Protein AF-D6WGP6-F1 (afdb_monomer_lite)

Structure (mmCIF, N/CA/C/O backbone):
data_AF-D6WGP6-F1
#
_entry.id   AF-D6WGP6-F1
#
loop_
_atom_site.group_PDB
_atom_site.id
_atom_site.type_symbol
_atom_site.label_atom_id
_atom_site.lab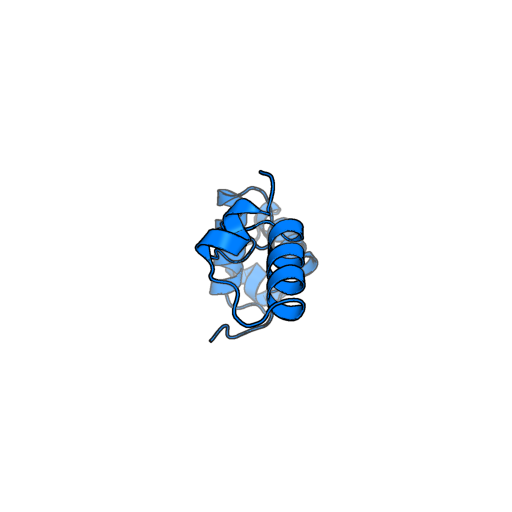el_alt_id
_atom_site.label_comp_id
_atom_site.label_asym_id
_atom_site.label_entity_id
_atom_site.label_seq_id
_atom_site.pdbx_PDB_ins_code
_atom_site.Cartn_x
_atom_site.Cartn_y
_atom_site.Cartn_z
_atom_site.occupancy
_atom_site.B_iso_or_equiv
_atom_site.auth_seq_id
_atom_site.auth_comp_id
_atom_site.auth_asym_id
_atom_site.auth_atom_id
_atom_site.pdbx_PDB_model_num
ATOM 1 N N . MET A 1 1 ? 6.738 -15.469 0.371 1.00 38.62 1 MET A N 1
ATOM 2 C CA . MET A 1 1 ? 5.438 -15.582 -0.328 1.00 38.62 1 MET A CA 1
ATOM 3 C C . MET A 1 1 ? 4.513 -14.484 0.176 1.00 38.62 1 MET A C 1
ATOM 5 O O . MET A 1 1 ? 4.421 -14.356 1.391 1.00 38.62 1 MET A O 1
ATOM 9 N N . PRO A 1 2 ? 3.861 -13.667 -0.668 1.00 47.66 2 PRO A N 1
ATOM 10 C CA . PRO A 1 2 ? 2.798 -12.802 -0.174 1.00 47.66 2 PRO A CA 1
ATOM 11 C C . PRO A 1 2 ? 1.569 -13.678 0.101 1.00 47.66 2 PRO A C 1
ATOM 13 O O . PRO A 1 2 ? 0.948 -14.178 -0.831 1.00 47.66 2 PRO A O 1
ATOM 16 N N . THR A 1 3 ? 1.246 -13.914 1.369 1.00 58.59 3 THR A N 1
ATOM 17 C CA . THR A 1 3 ? 0.039 -14.654 1.754 1.00 58.59 3 THR A CA 1
ATOM 18 C C . THR A 1 3 ? -1.116 -13.677 1.971 1.00 58.59 3 THR A C 1
ATOM 20 O O . THR A 1 3 ? -1.080 -12.882 2.909 1.00 58.59 3 THR A O 1
ATOM 23 N N . GLY A 1 4 ? -2.136 -13.758 1.110 1.00 70.25 4 GLY A N 1
ATOM 24 C CA . GLY A 1 4 ? -3.442 -13.115 1.289 1.00 70.25 4 GLY A CA 1
ATOM 25 C C . GLY A 1 4 ? -3.737 -11.937 0.354 1.00 70.25 4 GLY A C 1
ATOM 26 O O . GLY A 1 4 ? -2.886 -11.082 0.097 1.00 70.25 4 GLY A O 1
ATOM 27 N N . THR A 1 5 ? -4.982 -11.883 -0.128 1.00 78.44 5 THR A N 1
ATOM 28 C CA . THR A 1 5 ? -5.542 -10.727 -0.840 1.00 78.44 5 THR A CA 1
ATOM 29 C C . THR A 1 5 ? -5.685 -9.554 0.136 1.00 78.44 5 THR A C 1
ATOM 31 O O . THR A 1 5 ? -6.230 -9.739 1.227 1.00 78.44 5 THR A O 1
ATOM 34 N N . PRO A 1 6 ? -5.205 -8.344 -0.204 1.00 81.50 6 PRO A N 1
ATOM 35 C CA . PRO A 1 6 ? -5.375 -7.178 0.653 1.00 81.50 6 PRO A CA 1
ATOM 36 C C . PRO A 1 6 ? -6.855 -6.873 0.894 1.00 81.50 6 PRO A C 1
ATOM 38 O O . PRO A 1 6 ? -7.663 -6.954 -0.027 1.00 81.50 6 PRO A O 1
ATOM 41 N N . ILE A 1 7 ? -7.191 -6.450 2.114 1.00 84.19 7 ILE A N 1
ATOM 42 C CA . ILE A 1 7 ? -8.546 -6.000 2.452 1.00 84.19 7 ILE A CA 1
ATOM 43 C C . ILE A 1 7 ? -8.961 -4.857 1.511 1.00 84.19 7 ILE A C 1
ATOM 45 O O . ILE A 1 7 ? -8.181 -3.918 1.292 1.00 84.19 7 ILE A O 1
ATOM 49 N N . GLY A 1 8 ? -10.184 -4.948 0.980 1.00 88.00 8 GLY A N 1
ATOM 50 C CA . GLY A 1 8 ? -10.779 -3.946 0.098 1.00 88.00 8 GLY A CA 1
ATOM 51 C C . GLY A 1 8 ? -10.832 -2.558 0.739 1.00 88.00 8 GLY A C 1
ATOM 52 O O . GLY A 1 8 ? -10.946 -2.425 1.958 1.00 88.00 8 GLY A O 1
ATOM 53 N N . LYS A 1 9 ? -10.727 -1.511 -0.087 1.00 89.50 9 LYS A N 1
ATOM 54 C CA . LYS A 1 9 ? -10.684 -0.118 0.383 1.00 89.50 9 LYS A CA 1
ATOM 55 C C . LYS A 1 9 ? -11.948 0.256 1.162 1.00 89.50 9 LYS A C 1
ATOM 57 O O . LYS A 1 9 ? -11.833 0.775 2.265 1.00 89.50 9 LYS A O 1
ATOM 62 N N . GLU A 1 10 ? -13.109 -0.123 0.638 1.00 91.38 1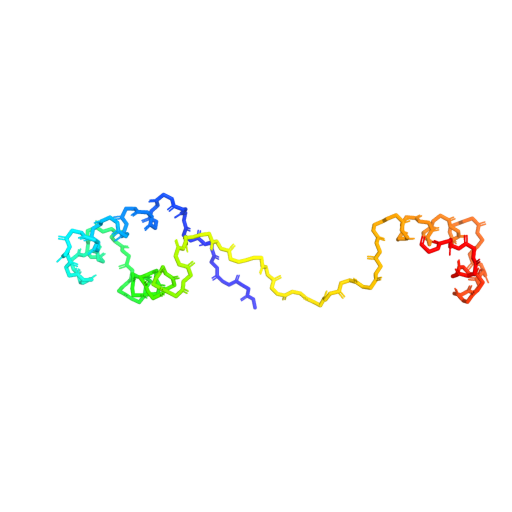0 GLU A N 1
ATOM 63 C CA . GLU A 1 10 ? -14.416 0.156 1.240 1.00 91.38 10 GLU A CA 1
ATOM 64 C C . GLU A 1 10 ? -14.543 -0.415 2.662 1.00 91.38 10 GLU A C 1
ATOM 66 O O . GLU A 1 10 ? -15.007 0.259 3.576 1.00 91.38 10 GLU A O 1
ATOM 71 N N . LEU A 1 11 ? -14.060 -1.643 2.896 1.00 92.44 11 LEU A N 1
ATOM 72 C CA . LEU A 1 11 ? -14.105 -2.239 4.234 1.00 92.44 11 LEU A CA 1
ATOM 73 C C . LEU A 1 11 ? -13.194 -1.493 5.218 1.00 92.44 11 LEU A C 1
ATOM 75 O O . LEU A 1 11 ? -13.541 -1.346 6.388 1.00 92.44 11 LEU A O 1
ATOM 79 N N . LYS A 1 12 ? -12.039 -0.999 4.757 1.00 92.62 12 LYS A N 1
ATOM 80 C CA . LYS A 1 12 ? -11.160 -0.172 5.593 1.00 92.62 12 LYS A CA 1
ATOM 81 C C . LYS A 1 12 ? -11.805 1.172 5.926 1.00 92.62 12 LYS A C 1
ATOM 83 O O . LYS A 1 12 ? -11.639 1.626 7.050 1.00 92.62 12 LYS A O 1
ATOM 88 N N . GLU A 1 13 ? -12.511 1.784 4.975 1.00 94.44 13 GLU A N 1
ATOM 89 C CA . GLU A 1 13 ? -13.226 3.052 5.179 1.00 94.44 13 GLU A CA 1
ATOM 90 C C . GLU A 1 13 ? -14.280 2.883 6.279 1.00 94.44 13 GLU A C 1
ATOM 92 O O . GLU A 1 13 ? -14.194 3.561 7.296 1.00 94.44 13 GLU A O 1
ATOM 97 N N . ARG A 1 14 ? -15.131 1.850 6.192 1.00 94.75 14 ARG A N 1
ATOM 98 C CA . ARG A 1 14 ? -16.129 1.550 7.239 1.00 94.75 14 ARG A CA 1
ATOM 99 C C . ARG A 1 14 ? -15.516 1.298 8.624 1.00 94.75 14 ARG A C 1
ATOM 101 O O . ARG A 1 14 ? -16.107 1.656 9.641 1.00 94.75 14 ARG A O 1
ATOM 108 N N . VAL A 1 15 ? -14.342 0.662 8.681 1.00 94.38 15 VAL A N 1
ATOM 109 C CA . VAL A 1 15 ? -13.597 0.442 9.935 1.00 94.38 15 VAL A CA 1
ATOM 110 C C . VAL A 1 15 ? -13.096 1.762 10.526 1.00 94.38 15 VAL A C 1
ATOM 112 O O . VAL A 1 15 ? -13.146 1.933 11.744 1.00 94.38 15 VAL A O 1
ATOM 115 N N . ILE A 1 16 ? -12.619 2.685 9.687 1.00 94.88 16 ILE A N 1
ATOM 116 C CA . ILE A 1 16 ? -12.184 4.012 10.130 1.00 94.88 16 ILE A CA 1
ATOM 117 C C . ILE A 1 16 ? -13.374 4.867 10.552 1.00 94.88 16 ILE A C 1
ATOM 119 O O . ILE A 1 16 ? -13.287 5.492 11.601 1.00 94.88 16 ILE A O 1
ATOM 123 N N . ASP A 1 17 ? -14.492 4.834 9.832 1.00 95.56 17 ASP A N 1
ATOM 124 C CA . ASP A 1 17 ? -15.702 5.566 10.220 1.00 95.56 17 ASP A CA 1
ATOM 125 C C . ASP A 1 17 ? -16.177 5.141 11.618 1.00 95.56 17 ASP A C 1
ATOM 127 O O . ASP A 1 17 ? -16.435 5.979 12.480 1.00 95.56 17 ASP A O 1
ATOM 131 N N . ALA A 1 18 ? -16.205 3.832 11.895 1.00 94.06 18 ALA A N 1
ATOM 132 C CA . ALA A 1 18 ? -16.531 3.307 13.223 1.00 94.06 18 ALA A CA 1
ATOM 133 C C . ALA A 1 18 ? -15.516 3.745 14.298 1.00 94.06 18 ALA A C 1
ATOM 135 O O . ALA A 1 18 ? -15.897 4.078 15.420 1.00 94.06 18 ALA A O 1
ATOM 136 N N . PHE A 1 19 ? -14.224 3.786 13.960 1.00 94.56 19 PHE A N 1
ATOM 137 C CA . PHE A 1 19 ? -13.184 4.282 14.862 1.00 94.56 19 PHE A CA 1
ATOM 138 C C . PHE A 1 19 ? -13.336 5.783 15.160 1.00 94.56 19 PHE A C 1
ATOM 140 O O . PHE A 1 19 ? -13.202 6.186 16.314 1.00 94.56 19 PHE A O 1
ATOM 147 N N . LEU A 1 20 ? -13.669 6.600 14.155 1.00 94.00 20 LEU A N 1
ATOM 148 C CA . LEU A 1 20 ? -13.934 8.035 14.310 1.00 94.00 20 LEU A CA 1
ATOM 149 C C . LEU A 1 20 ? -15.195 8.303 15.145 1.00 94.00 20 LEU A C 1
ATOM 151 O O . LEU A 1 20 ? -15.239 9.275 15.893 1.00 94.00 20 LEU A O 1
ATOM 155 N N . ASN A 1 21 ? -16.171 7.393 15.103 1.00 95.25 21 ASN A N 1
ATOM 156 C CA . ASN A 1 21 ? -17.344 7.395 15.981 1.00 95.25 21 ASN A CA 1
ATOM 157 C C . ASN A 1 21 ? -17.047 6.921 17.423 1.00 95.25 21 ASN A C 1
ATOM 159 O O . ASN A 1 21 ? -17.975 6.689 18.195 1.00 95.25 21 ASN A O 1
ATOM 163 N N . ASN A 1 22 ? -15.771 6.787 17.809 1.00 94.25 22 ASN A N 1
ATOM 164 C CA . ASN A 1 22 ? -15.311 6.325 19.125 1.00 94.25 22 ASN A CA 1
ATOM 165 C C . ASN A 1 22 ? -15.718 4.882 19.493 1.00 94.25 22 ASN A C 1
ATOM 167 O O . ASN A 1 22 ? -15.728 4.518 20.673 1.00 94.25 22 ASN A O 1
ATOM 171 N N . GLU A 1 23 ? -16.006 4.016 18.514 1.00 93.44 23 GLU A N 1
ATOM 172 C CA . GLU A 1 23 ? -16.219 2.592 18.794 1.00 93.44 23 GLU A CA 1
ATOM 173 C C . GLU A 1 23 ? -14.900 1.920 19.224 1.00 93.44 23 GLU A C 1
ATOM 175 O O . GLU A 1 23 ? -13.821 2.163 18.671 1.00 93.44 23 GLU A O 1
ATOM 180 N N . LYS A 1 24 ? -14.957 1.017 20.215 1.00 94.50 24 LYS A N 1
ATOM 181 C CA . LYS A 1 24 ? -13.759 0.283 20.648 1.00 94.50 24 LYS A CA 1
ATOM 182 C C . LYS A 1 24 ? -13.334 -0.697 19.558 1.00 94.50 24 LYS A C 1
ATOM 184 O O . LYS A 1 24 ? -14.151 -1.415 18.987 1.00 94.50 24 LYS A O 1
ATOM 189 N N . GLN A 1 25 ? -12.024 -0.858 19.367 1.00 93.69 25 GLN A N 1
ATOM 190 C CA . GLN A 1 25 ? -11.460 -1.785 18.369 1.00 93.69 25 GLN A CA 1
ATOM 191 C C . GLN A 1 25 ? -11.979 -3.230 18.502 1.00 93.69 25 GLN A C 1
ATOM 193 O O . GLN A 1 25 ? -12.078 -3.951 17.513 1.00 93.69 25 GLN A O 1
ATOM 198 N N . ALA A 1 26 ? -12.307 -3.661 19.726 1.00 94.12 26 ALA A N 1
ATOM 199 C CA . ALA A 1 26 ? -12.889 -4.973 19.998 1.00 94.12 26 ALA A CA 1
ATOM 200 C C . ALA A 1 26 ? -14.300 -5.133 19.407 1.00 94.12 26 ALA A C 1
ATOM 202 O O . ALA A 1 26 ? -14.620 -6.194 18.873 1.00 94.12 26 ALA A O 1
ATOM 203 N N . ASP A 1 27 ? -15.121 -4.088 19.512 1.00 95.06 27 ASP A N 1
ATOM 204 C CA . ASP A 1 27 ? -16.483 -4.053 18.982 1.00 95.06 27 ASP A CA 1
ATOM 205 C C . ASP A 1 27 ? -16.454 -3.973 17.454 1.00 95.06 27 ASP A C 1
ATOM 207 O O . ASP A 1 27 ? -17.127 -4.757 16.789 1.00 95.06 27 ASP A O 1
ATOM 211 N N . ILE A 1 28 ? -15.567 -3.141 16.898 1.00 94.62 28 ILE A N 1
ATOM 212 C CA . ILE A 1 28 ? -15.317 -3.036 15.452 1.00 94.62 28 ILE A CA 1
ATOM 213 C C . ILE A 1 28 ? -14.906 -4.400 14.872 1.00 94.62 28 ILE A C 1
ATOM 215 O O . ILE A 1 28 ? -15.454 -4.848 13.866 1.00 94.62 28 ILE A O 1
ATOM 219 N N . ALA A 1 29 ? -13.974 -5.103 15.523 1.00 95.31 29 ALA A N 1
ATOM 220 C CA . ALA A 1 29 ? -13.539 -6.433 15.098 1.00 95.31 29 ALA A CA 1
ATOM 221 C C . ALA A 1 29 ? -14.693 -7.449 15.072 1.00 95.31 29 ALA A C 1
ATOM 223 O O . ALA A 1 29 ? -14.828 -8.192 14.099 1.00 95.31 29 ALA A O 1
ATOM 224 N N . ARG A 1 30 ? -15.553 -7.448 16.104 1.00 95.38 30 ARG A N 1
ATOM 225 C CA . ARG A 1 30 ? -16.754 -8.299 16.151 1.00 95.38 30 ARG A CA 1
ATOM 226 C C . ARG A 1 30 ? -17.756 -7.935 15.054 1.00 95.38 30 ARG A C 1
ATOM 228 O O . ARG A 1 30 ? -18.247 -8.828 14.373 1.00 95.38 30 ARG A O 1
ATOM 235 N N . ARG A 1 31 ? -18.020 -6.642 14.854 1.00 94.12 31 ARG A N 1
ATOM 236 C CA . ARG A 1 31 ? -18.989 -6.122 13.879 1.00 94.12 31 ARG A CA 1
ATOM 237 C C . ARG A 1 31 ? -18.6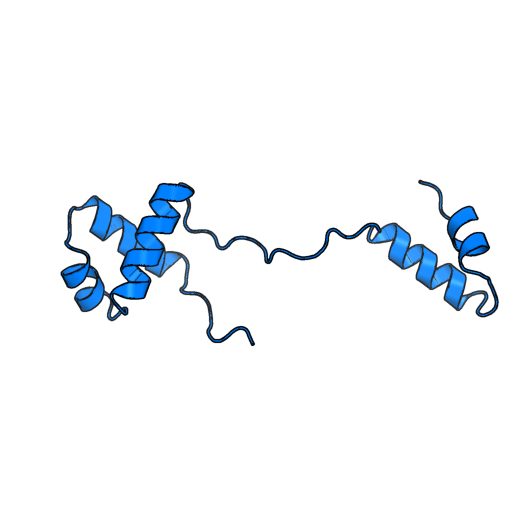15 -6.456 12.437 1.00 94.12 31 ARG A C 1
ATOM 239 O O . ARG A 1 31 ? -19.469 -6.887 11.673 1.00 94.12 31 ARG A O 1
ATOM 246 N N . PHE A 1 32 ? -17.348 -6.269 12.072 1.00 92.81 32 PHE A N 1
ATOM 247 C CA . PHE A 1 32 ? -16.861 -6.495 10.707 1.00 92.81 32 PHE A CA 1
ATOM 248 C C . PHE A 1 32 ? -16.263 -7.892 10.489 1.00 92.81 32 PHE A C 1
ATOM 250 O O . PHE A 1 32 ? -15.727 -8.153 9.416 1.00 92.81 32 PHE A O 1
ATOM 257 N N . GLN A 1 33 ? -16.333 -8.780 11.491 1.00 93.06 33 GLN A N 1
ATOM 258 C CA . GLN A 1 33 ? -15.755 -10.132 11.453 1.00 93.06 33 GLN A CA 1
ATOM 259 C C . GLN A 1 33 ? -14.267 -10.135 11.056 1.00 93.06 33 GLN A C 1
ATOM 261 O O . GLN A 1 33 ? -13.779 -11.012 10.344 1.00 93.06 33 GLN A O 1
ATOM 266 N N . LEU A 1 34 ? -13.529 -9.126 11.522 1.00 91.19 34 LEU A N 1
ATOM 267 C CA . LEU A 1 34 ? -12.106 -8.967 11.246 1.00 91.19 34 LEU A CA 1
ATOM 268 C C . LEU A 1 34 ? -11.277 -9.383 12.463 1.00 91.19 34 LEU A C 1
ATOM 270 O O . LEU A 1 34 ? -11.651 -9.088 13.600 1.00 91.19 34 LEU A O 1
ATOM 274 N N . PRO A 1 35 ? -10.087 -9.977 12.262 1.00 93.44 35 PRO A N 1
ATOM 275 C CA . PRO A 1 35 ? -9.137 -10.152 13.348 1.00 93.44 35 PRO A CA 1
ATOM 276 C C . PRO A 1 35 ? -8.809 -8.806 14.003 1.00 93.44 35 PRO A C 1
ATOM 278 O O . PRO A 1 35 ? -8.541 -7.818 13.314 1.00 93.44 35 PRO A O 1
ATOM 281 N N . ARG A 1 36 ? -8.749 -8.773 15.340 1.00 93.38 36 ARG A N 1
ATOM 282 C CA . ARG A 1 36 ? -8.409 -7.555 16.106 1.00 93.38 36 ARG A CA 1
ATOM 283 C C . ARG A 1 36 ? -7.088 -6.930 15.653 1.00 93.38 36 ARG A C 1
ATOM 285 O O . ARG A 1 36 ? -6.973 -5.710 15.578 1.00 93.38 36 ARG A O 1
ATOM 292 N N . TYR A 1 37 ? -6.116 -7.770 15.297 1.00 93.88 37 TYR A N 1
ATOM 293 C CA . TYR A 1 37 ? -4.838 -7.339 14.732 1.00 93.88 37 TYR A CA 1
ATOM 294 C C . TYR A 1 37 ? -5.011 -6.546 13.428 1.00 93.88 37 TYR A C 1
ATOM 296 O O . TYR A 1 37 ? -4.383 -5.504 13.253 1.00 93.88 37 TYR A O 1
ATOM 304 N N . SER A 1 38 ? -5.893 -6.999 12.532 1.00 92.25 38 SER A N 1
ATOM 305 C CA . SER A 1 38 ? -6.171 -6.317 11.265 1.00 92.25 38 SER A CA 1
ATOM 306 C C . SER A 1 38 ? -6.787 -4.939 11.497 1.00 92.25 38 SER A C 1
ATOM 308 O O . SER A 1 38 ? -6.334 -3.971 10.893 1.00 92.25 38 SER A O 1
ATOM 310 N N . VAL A 1 39 ? -7.760 -4.834 12.410 1.00 94.81 39 VAL A N 1
ATOM 311 C CA . VAL A 1 39 ? -8.385 -3.552 12.795 1.00 94.81 39 VAL A CA 1
ATOM 312 C C . VAL A 1 39 ? -7.340 -2.586 13.356 1.00 94.81 39 VAL A C 1
ATOM 314 O O . VAL A 1 39 ? -7.220 -1.460 12.878 1.00 94.81 39 VAL A O 1
ATOM 317 N N . SER A 1 40 ? -6.512 -3.048 14.298 1.00 95.50 40 SER A N 1
ATOM 318 C CA . SER A 1 40 ? -5.419 -2.251 14.867 1.00 95.50 40 SER A CA 1
ATOM 319 C C . SER A 1 40 ? -4.448 -1.753 13.789 1.00 95.50 40 SER A C 1
ATOM 321 O O . SER A 1 40 ? -4.121 -0.568 13.744 1.00 95.50 40 SER A O 1
ATOM 323 N N . LYS A 1 41 ? -4.035 -2.621 12.854 1.00 94.00 41 LYS A N 1
ATOM 324 C CA . LYS A 1 41 ? -3.142 -2.237 11.751 1.00 94.00 41 LYS A CA 1
ATOM 325 C C . LYS A 1 41 ? -3.765 -1.237 10.780 1.00 94.00 41 LYS A C 1
ATOM 327 O O . LYS A 1 41 ? -3.028 -0.406 10.253 1.00 94.00 41 LYS A O 1
ATOM 332 N N . ILE A 1 42 ? -5.070 -1.314 10.524 1.00 93.56 42 ILE A N 1
ATOM 333 C CA . ILE A 1 42 ? -5.777 -0.334 9.687 1.00 93.56 42 ILE A CA 1
ATOM 334 C C . ILE A 1 42 ? -5.727 1.045 10.352 1.00 93.56 42 ILE A C 1
ATOM 336 O O . ILE A 1 42 ? -5.305 2.000 9.706 1.00 93.56 42 ILE A O 1
ATOM 340 N N . ILE A 1 43 ? -6.059 1.123 11.644 1.00 94.38 43 ILE A N 1
ATOM 341 C CA . ILE A 1 43 ? -6.068 2.377 12.412 1.00 94.38 43 ILE A CA 1
ATOM 342 C C . ILE A 1 43 ? -4.665 2.986 12.498 1.00 94.38 43 ILE A C 1
ATOM 344 O O . ILE A 1 43 ? -4.494 4.163 12.199 1.00 94.38 43 ILE A O 1
ATOM 348 N N . ILE A 1 44 ? -3.645 2.187 12.835 1.00 94.94 44 ILE A N 1
ATOM 349 C CA . ILE A 1 44 ? -2.253 2.662 12.906 1.00 94.94 44 ILE A CA 1
ATOM 350 C C . ILE A 1 44 ? -1.821 3.261 11.563 1.00 94.94 44 ILE A C 1
ATOM 352 O O . ILE A 1 44 ? -1.335 4.385 11.519 1.00 94.94 44 ILE A O 1
ATOM 356 N N . ARG A 1 45 ? -2.054 2.552 10.450 1.00 92.75 45 ARG A N 1
ATOM 357 C CA . ARG A 1 45 ? -1.673 3.049 9.118 1.00 92.75 45 ARG A CA 1
ATOM 358 C C . ARG A 1 45 ? -2.451 4.294 8.707 1.00 92.75 45 ARG A C 1
ATOM 360 O O . ARG A 1 45 ? -1.887 5.140 8.020 1.00 92.75 45 ARG A O 1
ATOM 367 N N . TYR A 1 46 ? -3.725 4.385 9.083 1.00 93.75 46 TYR A N 1
ATOM 368 C CA . TYR A 1 46 ? -4.535 5.574 8.841 1.00 93.75 46 TYR A CA 1
ATOM 369 C C . TYR A 1 46 ? -3.972 6.778 9.600 1.00 93.75 46 TYR A C 1
ATOM 371 O O . TYR A 1 46 ? -3.749 7.814 8.988 1.00 93.75 46 TYR A O 1
ATOM 379 N N . ASN A 1 47 ? -3.635 6.613 10.880 1.00 93.19 47 ASN A N 1
ATOM 380 C CA . ASN A 1 47 ? -3.041 7.678 11.690 1.00 93.19 47 ASN A CA 1
ATOM 381 C C . ASN A 1 47 ? -1.640 8.086 11.197 1.00 93.19 47 ASN A C 1
ATOM 383 O O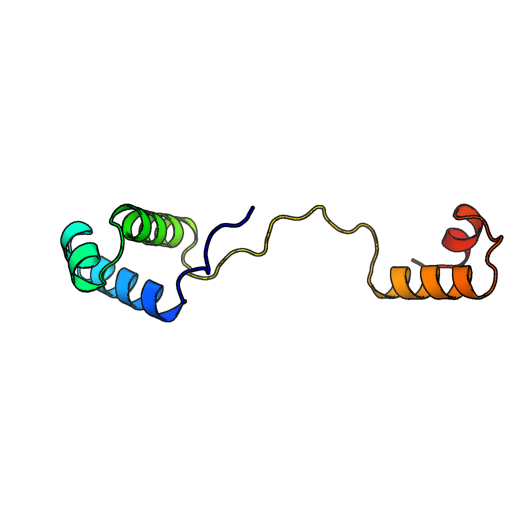 . ASN A 1 47 ? -1.307 9.263 11.223 1.00 93.19 47 ASN A O 1
ATOM 387 N N . GLU A 1 48 ? -0.826 7.136 10.725 1.00 93.81 48 GLU A N 1
ATOM 388 C CA . GLU A 1 48 ? 0.518 7.411 10.193 1.00 93.81 48 GLU A CA 1
ATOM 389 C C . GLU A 1 48 ? 0.501 8.128 8.834 1.00 93.81 48 GLU A C 1
ATOM 391 O O . GLU A 1 48 ? 1.377 8.942 8.558 1.00 93.81 48 GLU A O 1
ATOM 396 N N . ARG A 1 49 ? -0.439 7.776 7.944 1.00 90.38 49 ARG A N 1
ATOM 397 C CA . ARG A 1 49 ? -0.410 8.192 6.524 1.00 90.38 49 ARG A CA 1
ATOM 398 C C . ARG A 1 49 ? -1.511 9.169 6.130 1.00 90.38 49 ARG A C 1
ATOM 400 O O . ARG A 1 49 ? -1.409 9.789 5.079 1.00 90.38 49 ARG A O 1
ATOM 407 N N . GLY A 1 50 ? -2.605 9.222 6.886 1.00 89.19 50 GLY A N 1
ATOM 408 C CA . GLY A 1 50 ? -3.823 9.958 6.537 1.00 89.19 50 GLY A CA 1
ATOM 409 C C . GLY A 1 50 ? -4.654 9.337 5.405 1.00 89.19 50 GLY A C 1
ATOM 410 O O . GLY A 1 50 ? -5.652 9.919 4.994 1.00 89.19 50 GLY A O 1
ATOM 411 N N . HIS A 1 51 ? -4.277 8.166 4.871 1.00 88.75 51 HIS A N 1
ATOM 412 C CA . HIS A 1 51 ? -5.012 7.506 3.788 1.00 88.75 51 HIS A CA 1
ATOM 413 C C . HIS A 1 51 ? -4.995 5.972 3.882 1.00 88.75 51 HIS A C 1
ATOM 415 O O . HIS A 1 51 ? -4.079 5.359 4.431 1.00 88.75 51 HIS A O 1
ATOM 421 N N . LEU A 1 52 ? -5.981 5.322 3.253 1.00 88.56 52 LEU A N 1
ATOM 422 C CA . LEU A 1 52 ? -6.188 3.862 3.317 1.00 88.56 52 LEU A CA 1
ATOM 423 C C . LEU A 1 52 ? -5.623 3.069 2.128 1.00 88.56 52 LEU A C 1
ATOM 425 O O . LEU A 1 52 ? -5.677 1.828 2.106 1.00 88.56 52 LEU A O 1
ATOM 429 N N . ASN A 1 53 ? -5.059 3.780 1.149 1.00 87.00 53 ASN A N 1
ATOM 430 C CA . ASN A 1 53 ? -4.455 3.185 -0.036 1.00 87.00 53 ASN A CA 1
ATOM 431 C C . ASN A 1 53 ? -3.245 2.316 0.331 1.00 87.00 53 ASN A C 1
ATOM 433 O O . ASN A 1 53 ? -2.442 2.651 1.207 1.00 87.00 53 ASN A O 1
ATOM 437 N N . ASN A 1 54 ? -3.123 1.175 -0.347 1.00 84.06 54 ASN A N 1
ATOM 438 C CA . ASN A 1 54 ? -1.945 0.329 -0.209 1.00 84.06 54 ASN A CA 1
ATOM 439 C C . ASN A 1 54 ? -0.764 1.012 -0.899 1.00 84.06 54 ASN A C 1
ATOM 441 O O . ASN A 1 54 ? -0.897 1.484 -2.027 1.00 84.06 54 ASN A O 1
ATOM 445 N N . ASN A 1 55 ? 0.396 1.015 -0.244 1.00 82.12 55 ASN A N 1
ATOM 446 C CA . ASN A 1 55 ? 1.601 1.525 -0.884 1.00 82.12 55 ASN A CA 1
ATOM 447 C C . ASN A 1 55 ? 1.997 0.592 -2.032 1.00 82.12 55 ASN A C 1
ATOM 449 O O . ASN A 1 55 ? 1.842 -0.632 -1.902 1.00 82.12 55 ASN A O 1
ATOM 453 N N . PRO A 1 56 ? 2.544 1.146 -3.126 1.00 81.12 56 PRO A N 1
ATOM 454 C CA . PRO A 1 56 ? 3.185 0.325 -4.134 1.00 81.12 56 PRO A CA 1
ATOM 455 C C . PRO A 1 56 ? 4.267 -0.523 -3.462 1.00 81.12 56 PRO A C 1
ATOM 457 O O . PRO A 1 56 ? 4.902 -0.103 -2.490 1.00 81.12 56 PRO A O 1
ATOM 460 N N . LYS A 1 57 ? 4.459 -1.746 -3.961 1.00 76.75 57 LYS A N 1
ATOM 461 C CA . LYS A 1 57 ? 5.525 -2.613 -3.457 1.00 76.75 57 LYS A CA 1
ATOM 462 C C . LYS A 1 57 ? 6.854 -1.880 -3.619 1.00 76.75 57 LYS A C 1
ATOM 464 O O . LYS A 1 57 ? 7.174 -1.429 -4.717 1.00 76.75 57 LYS A O 1
ATOM 469 N N . SER A 1 58 ? 7.621 -1.788 -2.536 1.00 78.31 58 SER A N 1
ATOM 470 C CA . SER A 1 58 ? 8.995 -1.304 -2.596 1.00 78.31 58 SER A CA 1
ATOM 471 C C . SER A 1 58 ? 9.807 -2.291 -3.434 1.00 78.31 58 SER A C 1
ATOM 473 O O . SER A 1 58 ? 10.079 -3.411 -3.002 1.00 78.31 58 SER A O 1
ATOM 475 N N . GLY A 1 59 ? 10.124 -1.898 -4.661 1.00 83.75 59 GLY A N 1
ATOM 476 C CA . GLY A 1 59 ? 11.054 -2.601 -5.534 1.00 83.75 59 GLY A CA 1
ATOM 477 C C . GLY A 1 59 ? 12.359 -1.826 -5.653 1.00 83.75 59 GLY A C 1
ATOM 478 O O . GLY A 1 59 ? 12.440 -0.657 -5.276 1.00 83.75 59 GLY A O 1
ATOM 479 N N . ARG A 1 60 ? 13.386 -2.463 -6.219 1.00 84.06 60 ARG A N 1
ATOM 480 C CA . ARG A 1 60 ? 14.601 -1.750 -6.620 1.00 84.06 60 ARG A CA 1
ATOM 481 C C . ARG A 1 60 ? 14.228 -0.709 -7.68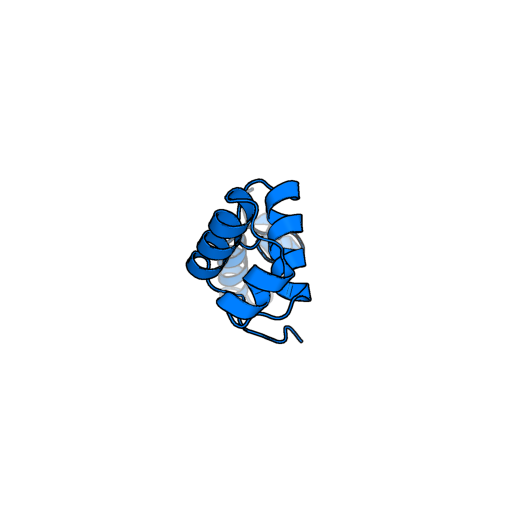7 1.00 84.06 60 ARG A C 1
ATOM 483 O O . ARG A 1 60 ? 13.597 -1.102 -8.674 1.00 84.06 60 ARG A O 1
ATOM 490 N N . PRO A 1 61 ? 14.620 0.571 -7.536 1.00 85.12 61 PRO A N 1
ATOM 491 C CA . PRO A 1 61 ? 14.438 1.561 -8.588 1.00 85.12 61 PRO A CA 1
ATOM 492 C C . PRO A 1 61 ? 15.014 1.047 -9.908 1.00 85.12 61 PRO A C 1
ATOM 494 O O . PRO A 1 61 ? 16.129 0.513 -9.950 1.00 85.12 61 PRO A O 1
ATOM 497 N N . ARG A 1 62 ? 14.238 1.167 -10.986 1.00 85.44 62 ARG A N 1
ATOM 498 C CA . ARG A 1 62 ? 14.713 0.832 -12.329 1.00 85.44 62 ARG A CA 1
ATOM 499 C C . ARG A 1 62 ? 15.658 1.941 -12.775 1.00 85.44 62 ARG A C 1
ATOM 501 O O . ARG A 1 62 ? 15.284 3.105 -12.755 1.00 85.44 62 ARG A O 1
ATOM 508 N N . LYS A 1 63 ? 16.879 1.570 -13.166 1.00 86.38 63 LYS A N 1
ATOM 509 C CA . LYS A 1 63 ? 17.821 2.502 -13.805 1.00 86.38 63 LYS A CA 1
ATOM 510 C C . LYS A 1 63 ? 17.410 2.827 -15.241 1.00 86.38 63 LYS A C 1
ATOM 512 O O . LYS A 1 63 ? 17.826 3.847 -15.769 1.00 86.38 63 LYS A O 1
ATOM 517 N N . THR A 1 64 ? 16.631 1.944 -15.865 1.00 87.38 64 THR A N 1
ATOM 518 C CA . THR A 1 64 ? 16.219 2.066 -17.258 1.00 87.38 64 THR A CA 1
ATOM 519 C C . THR A 1 64 ? 14.782 2.556 -17.394 1.00 87.38 64 THR A C 1
ATOM 521 O O . THR A 1 64 ? 13.910 2.209 -16.593 1.00 87.38 64 THR A O 1
ATOM 524 N N . THR A 1 65 ? 14.534 3.380 -18.414 1.00 89.56 65 THR A N 1
ATOM 525 C CA . THR A 1 65 ? 13.182 3.766 -18.832 1.00 89.56 65 THR A CA 1
ATOM 526 C C . THR A 1 65 ? 12.601 2.707 -19.770 1.00 89.56 65 THR A C 1
ATOM 528 O O . THR A 1 65 ? 13.330 1.957 -20.417 1.00 89.56 65 THR A O 1
ATOM 531 N N . ILE A 1 66 ? 11.273 2.673 -19.908 1.00 89.88 66 ILE A N 1
ATOM 532 C CA . ILE A 1 66 ? 10.595 1.712 -20.796 1.00 89.88 66 ILE A CA 1
ATOM 533 C C . ILE A 1 66 ? 11.049 1.892 -22.258 1.00 89.88 66 ILE A C 1
ATOM 535 O O . ILE A 1 66 ? 11.189 0.920 -22.998 1.00 89.88 66 ILE A O 1
ATOM 539 N N . ASN A 1 67 ? 11.293 3.133 -22.689 1.00 90.00 67 ASN A N 1
ATOM 540 C CA . ASN A 1 67 ? 11.764 3.419 -24.046 1.00 90.00 67 ASN A CA 1
ATOM 541 C C . ASN A 1 67 ? 13.209 2.956 -24.255 1.00 90.00 67 ASN A C 1
ATOM 543 O O . ASN A 1 67 ? 13.511 2.405 -25.315 1.00 90.00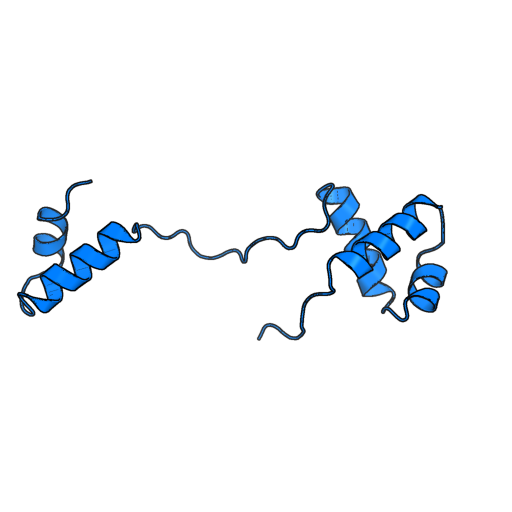 67 ASN A O 1
ATOM 547 N N . MET A 1 68 ? 14.062 3.104 -23.237 1.00 91.50 68 MET A N 1
ATOM 548 C CA . MET A 1 68 ? 15.417 2.562 -23.259 1.00 91.50 68 MET A CA 1
ATOM 549 C C . MET A 1 68 ? 15.394 1.034 -23.360 1.00 91.50 68 MET A C 1
ATOM 551 O O . MET A 1 68 ? 16.033 0.490 -24.254 1.00 91.50 68 MET A O 1
ATOM 555 N N . ASP A 1 69 ? 14.579 0.344 -22.557 1.00 92.06 69 ASP A N 1
ATOM 556 C CA . ASP A 1 69 ? 14.447 -1.121 -22.620 1.00 92.06 69 ASP A CA 1
ATOM 557 C C . ASP A 1 69 ? 13.997 -1.601 -24.013 1.00 92.06 69 ASP A C 1
ATOM 559 O O . ASP A 1 69 ? 14.562 -2.543 -24.573 1.00 92.06 69 ASP A O 1
ATOM 563 N N . ARG A 1 70 ? 13.012 -0.921 -24.621 1.00 92.88 70 ARG A N 1
ATOM 564 C CA . ARG A 1 70 ? 12.548 -1.226 -25.988 1.00 92.88 70 ARG A CA 1
ATOM 565 C C . ARG A 1 70 ? 13.650 -1.037 -27.027 1.00 92.88 70 ARG A C 1
ATOM 567 O O . ARG A 1 70 ? 13.724 -1.811 -27.980 1.00 92.88 70 ARG A O 1
ATOM 574 N N . ARG A 1 71 ? 14.487 -0.010 -26.864 1.00 91.62 71 ARG A N 1
ATOM 575 C CA . ARG A 1 71 ? 15.577 0.291 -27.796 1.00 91.62 71 ARG A CA 1
ATOM 576 C C . ARG A 1 71 ? 16.742 -0.683 -27.637 1.00 91.62 71 ARG A C 1
ATOM 578 O O . ARG A 1 71 ? 17.201 -1.196 -28.651 1.00 91.62 71 ARG A O 1
ATOM 585 N N . ILE A 1 72 ? 17.128 -1.018 -26.402 1.00 92.38 72 ILE A N 1
ATOM 586 C CA . ILE A 1 72 ? 18.104 -2.080 -26.099 1.00 92.38 72 ILE A CA 1
ATOM 587 C C . ILE A 1 72 ? 17.668 -3.383 -26.769 1.00 92.38 72 ILE A C 1
ATOM 589 O O . ILE A 1 72 ? 18.452 -3.990 -27.495 1.00 92.38 72 ILE A O 1
ATOM 593 N N . LYS A 1 73 ? 16.401 -3.773 -26.576 1.00 94.12 73 LYS A N 1
ATOM 594 C CA . LYS A 1 73 ? 15.838 -4.983 -27.179 1.00 94.12 73 LYS A CA 1
ATOM 595 C C . LYS A 1 73 ? 15.953 -4.956 -28.707 1.00 94.12 73 LYS A C 1
ATOM 597 O O . LYS A 1 73 ? 16.509 -5.882 -29.279 1.00 94.12 73 LYS A O 1
ATOM 602 N N . ARG A 1 74 ? 15.508 -3.874 -29.355 1.00 93.69 74 ARG A N 1
ATOM 603 C CA . ARG A 1 74 ? 15.556 -3.743 -30.821 1.00 93.69 74 ARG A CA 1
ATOM 604 C C . ARG A 1 74 ? 16.981 -3.811 -31.378 1.00 93.69 74 ARG A C 1
ATOM 606 O O . ARG A 1 74 ? 17.202 -4.462 -32.390 1.00 93.69 74 ARG A O 1
ATOM 613 N N . ILE A 1 75 ? 17.940 -3.139 -30.739 1.00 92.81 75 ILE A N 1
ATOM 614 C CA . ILE A 1 75 ? 19.340 -3.148 -31.189 1.00 92.81 75 ILE A CA 1
ATOM 615 C C . ILE A 1 75 ? 19.934 -4.555 -31.038 1.00 92.81 75 ILE A C 1
ATOM 617 O O . ILE A 1 75 ? 20.581 -5.037 -31.962 1.00 92.81 75 ILE A O 1
ATOM 621 N N . SER A 1 76 ? 19.669 -5.225 -29.912 1.00 93.38 76 SER A N 1
ATOM 622 C CA . SER A 1 76 ? 20.141 -6.590 -29.660 1.00 93.38 76 SER A CA 1
ATOM 623 C C . SER A 1 76 ? 19.508 -7.630 -30.588 1.00 93.38 76 SER A C 1
ATOM 625 O O . SER A 1 76 ? 20.156 -8.621 -30.900 1.00 93.38 76 SER A O 1
ATOM 627 N N . GLU A 1 77 ? 18.252 -7.443 -30.998 1.00 94.44 77 GLU A N 1
ATOM 628 C CA . GLU A 1 77 ? 17.576 -8.331 -31.954 1.00 94.44 77 GLU A CA 1
ATOM 629 C C . GLU A 1 77 ? 18.098 -8.133 -33.383 1.00 94.44 77 GLU A C 1
ATOM 631 O O . GLU A 1 77 ? 18.242 -9.106 -34.119 1.00 94.44 77 GLU A O 1
ATOM 636 N N . ASN A 1 78 ? 18.413 -6.891 -33.767 1.00 94.50 78 ASN A N 1
ATOM 637 C CA . ASN A 1 78 ? 18.951 -6.573 -35.091 1.00 94.50 78 ASN A CA 1
ATOM 638 C C . ASN A 1 78 ? 20.411 -7.027 -35.270 1.00 94.50 78 ASN A C 1
ATOM 640 O O . ASN A 1 78 ? 20.787 -7.433 -36.366 1.00 94.50 78 ASN A O 1
ATOM 644 N N . ASP A 1 79 ? 21.231 -6.942 -34.219 1.00 92.38 79 ASP A N 1
ATOM 645 C CA . ASP A 1 79 ? 22.616 -7.427 -34.210 1.00 92.38 79 ASP A CA 1
ATOM 646 C C . ASP A 1 79 ? 22.906 -8.191 -32.903 1.00 92.38 79 ASP A C 1
ATOM 648 O O . ASP A 1 79 ? 23.299 -7.587 -31.896 1.00 92.38 79 ASP A O 1
ATOM 652 N N . PRO A 1 80 ? 22.728 -9.527 -32.906 1.00 92.00 80 PRO A N 1
ATOM 653 C CA . PRO A 1 80 ? 22.916 -10.364 -31.721 1.00 92.00 80 PRO A CA 1
ATOM 654 C C . PRO A 1 80 ? 24.342 -10.380 -31.157 1.00 92.00 80 PRO A C 1
ATOM 656 O O . PRO A 1 80 ? 24.531 -10.756 -30.000 1.00 92.00 80 PRO A O 1
ATOM 659 N N . TRP A 1 81 ? 25.352 -9.989 -31.942 1.00 92.94 81 TRP A N 1
ATOM 660 C CA . TRP A 1 81 ? 26.756 -9.985 -31.509 1.00 92.94 81 TRP A CA 1
ATOM 661 C C . TRP A 1 81 ? 27.221 -8.618 -30.999 1.00 92.94 81 TRP A C 1
ATOM 663 O O . TRP A 1 81 ? 28.376 -8.459 -30.586 1.00 92.94 81 TRP A O 1
ATOM 673 N N . LYS A 1 82 ? 26.335 -7.618 -30.991 1.00 90.94 82 LYS A N 1
ATOM 674 C CA . LYS A 1 82 ? 26.662 -6.273 -30.524 1.00 90.94 82 LYS A CA 1
ATOM 675 C C . LYS A 1 82 ? 26.865 -6.258 -29.010 1.00 90.94 82 LYS A C 1
ATOM 677 O O . LYS A 1 82 ? 26.008 -6.670 -28.232 1.00 90.94 82 LYS A O 1
ATOM 682 N N . SER A 1 83 ? 28.013 -5.744 -28.571 1.00 92.38 83 SER A N 1
ATOM 683 C CA . SER A 1 83 ? 28.336 -5.657 -27.144 1.00 92.38 83 SER A CA 1
ATOM 684 C C . SER A 1 83 ? 27.510 -4.582 -26.432 1.00 92.38 83 SER A C 1
ATOM 686 O O . SER A 1 83 ? 27.169 -3.549 -27.011 1.00 92.38 83 SER A O 1
ATOM 688 N N . ALA A 1 84 ? 27.251 -4.780 -25.136 1.00 89.94 84 ALA A N 1
ATOM 689 C CA . ALA A 1 84 ? 26.443 -3.863 -24.329 1.00 89.94 84 ALA A CA 1
ATOM 690 C C . ALA A 1 84 ? 26.945 -2.405 -24.371 1.00 89.94 84 ALA A C 1
ATOM 692 O O . ALA A 1 84 ? 26.138 -1.487 -24.492 1.00 89.94 84 ALA A O 1
ATOM 693 N N . SER A 1 85 ? 28.265 -2.179 -24.354 1.00 90.56 85 SER A N 1
ATOM 694 C CA . SER A 1 85 ? 28.848 -0.831 -24.446 1.00 90.56 85 SER A CA 1
ATOM 695 C C . SER A 1 85 ? 28.505 -0.130 -25.763 1.00 90.56 85 SER A C 1
ATOM 697 O O . SER A 1 85 ? 28.238 1.069 -25.769 1.00 90.56 85 SER A O 1
ATOM 699 N N . LYS A 1 86 ? 28.467 -0.877 -26.876 1.00 90.94 86 LYS A N 1
ATOM 700 C CA . LYS A 1 86 ? 28.072 -0.340 -28.185 1.00 90.94 86 LYS A CA 1
ATOM 701 C C . LYS A 1 86 ? 26.573 -0.055 -28.255 1.00 90.94 86 LYS A C 1
ATOM 703 O O . LYS A 1 86 ? 26.184 0.911 -28.897 1.00 90.94 86 LYS A O 1
ATOM 708 N N . ILE A 1 87 ? 25.748 -0.869 -27.595 1.00 89.50 87 ILE A N 1
ATOM 709 C CA . ILE A 1 87 ? 24.295 -0.652 -27.517 1.00 89.50 87 ILE A CA 1
ATOM 710 C C . ILE A 1 87 ? 23.989 0.629 -26.733 1.00 89.50 87 ILE A C 1
ATOM 712 O O . ILE A 1 87 ? 23.172 1.431 -27.172 1.00 89.50 87 ILE A O 1
ATOM 716 N N . ILE A 1 88 ? 24.668 0.845 -25.603 1.00 88.56 88 ILE A N 1
ATOM 717 C CA . ILE A 1 88 ? 24.486 2.046 -24.775 1.00 88.56 88 ILE A CA 1
ATOM 718 C C . ILE A 1 88 ? 24.873 3.315 -25.545 1.00 88.56 88 ILE A C 1
ATOM 720 O O . ILE A 1 88 ? 24.141 4.293 -25.480 1.00 88.56 88 ILE A O 1
ATOM 724 N N . ALA A 1 89 ? 25.960 3.290 -26.325 1.00 88.44 89 ALA A N 1
ATOM 725 C CA . ALA A 1 89 ? 26.396 4.441 -27.124 1.00 88.44 89 ALA A CA 1
ATOM 726 C C . ALA A 1 89 ? 25.376 4.897 -28.192 1.00 88.44 89 ALA A C 1
ATOM 728 O O . ALA A 1 89 ? 25.432 6.031 -28.656 1.00 88.44 89 ALA A O 1
ATOM 729 N N . GLU A 1 90 ? 24.452 4.024 -28.600 1.00 85.31 90 GLU A N 1
ATOM 730 C CA . GLU A 1 90 ? 23.450 4.287 -29.644 1.00 85.31 90 GLU A CA 1
ATOM 731 C C . GLU A 1 90 ? 22.080 4.715 -29.075 1.00 85.31 90 GLU A C 1
ATOM 733 O O . GLU A 1 90 ? 21.133 5.027 -29.814 1.00 85.31 90 GLU A O 1
ATOM 738 N N . ILE A 1 91 ? 21.960 4.724 -27.746 1.00 85.25 91 ILE A N 1
ATOM 739 C CA . ILE A 1 91 ? 20.771 5.165 -27.025 1.00 85.25 91 ILE A CA 1
ATOM 740 C C . ILE A 1 91 ? 21.037 6.592 -26.524 1.00 85.25 91 ILE A C 1
ATOM 742 O O . ILE A 1 91 ? 21.892 6.766 -25.660 1.00 85.25 91 ILE A O 1
ATOM 746 N N . PRO A 1 92 ? 20.346 7.616 -27.060 1.00 69.62 92 PRO A N 1
ATOM 747 C CA . PRO A 1 92 ? 20.420 8.967 -26.505 1.00 69.62 92 PRO A CA 1
ATOM 748 C C . PRO A 1 92 ? 19.792 9.008 -25.100 1.00 69.62 92 PRO A C 1
ATOM 750 O O . PRO A 1 92 ? 18.903 8.196 -24.825 1.00 69.62 92 PRO A O 1
ATOM 753 N N . GLU A 1 93 ? 20.273 9.927 -24.249 1.00 61.75 93 GLU A N 1
ATOM 754 C CA . GLU A 1 93 ? 19.814 10.127 -22.856 1.00 61.75 93 GLU A CA 1
ATOM 755 C C . GLU A 1 93 ? 18.286 10.243 -22.709 1.00 61.75 93 GLU A C 1
ATOM 757 O O . GLU A 1 93 ? 17.639 10.916 -23.548 1.00 61.75 93 GLU A O 1
#

Organism: Tribolium castaneum (NCBI:txid7070)

Radius of gyration: 23.66 Å; chains: 1; bounding box: 48×26×56 Å

Secondary structure (DSSP, 8-state):
---SPPPPHHHHHHHHHHHHTT--HHHHHHHTT--HHHHHHHHHHHHHHS--PPPPP--PPPSS-HHHHHHHHHHHHH-TT--HHHHHHTS--

Foldseek 3Di:
DPPDDDDDQVLLVVLVVCVVVVHDLVVSCVVSVHDSVVSVVSVVCCVVPVGNDDDDPDDDDDPDDPVLVVQLVVVCVVPVPDDPVNSVVPDDD

InterPro domains:
  IPR001523 Paired domain [PF00292] (4-80)
  IPR001523 Paired domain [PS51057] (1-93)
  IPR009057 Homedomain-like superfamily [SSF46689] (3-90)
  IPR036388 Winged helix-like DNA-binding domain superfamily [G3DSA:1.10.10.10] (1-54)

pLDDT: mean 88.73, std 9.61, range [38.62, 95.56]

Sequence (93 aa):
MPTGTPIGKELKERVIDAFLNNEKQADIARRFQLPRYSVSKIIIRYNERGHLNNNPKSGRPRKTTINMDRRIKRISENDPWKSASKIIAEIPE